Protein AF-G2ZPY5-F1 (afdb_monomer)

Mean predicted aligned error: 13.58 Å

Secondary structure (DSSP, 8-state):
-EEEEEEE-TTSS-SEEEETTEEEESS-EEEEE-HHHHHHHHT-TTEEEESS--TTS----S-----------------------

Solvent-accessible surface area (backbone atoms only — not comparable to full-atom values): 5748 Å² total; per-residue (Å²): 118,45,67,34,33,34,19,27,36,81,90,47,92,59,68,62,50,77,56,98,92,42,80,33,28,68,54,71,37,83,44,78,34,45,70,76,53,49,52,55,52,68,70,33,90,63,46,42,69,33,79,58,86,58,90,85,44,78,86,71,73,80,88,86,78,93,70,74,89,72,86,83,78,80,87,80,78,76,89,81,90,85,88,86,134

Structure (mmCIF, N/CA/C/O backbone):
data_AF-G2ZPY5-F1
#
_entry.id   AF-G2ZPY5-F1
#
loop_
_atom_site.group_PDB
_atom_site.id
_atom_site.type_symbol
_atom_site.label_atom_id
_atom_site.label_alt_id
_atom_site.label_comp_id
_atom_site.label_asym_id
_atom_site.label_entity_id
_atom_site.label_seq_id
_atom_site.pdbx_PDB_ins_code
_atom_site.Cartn_x
_atom_site.Cartn_y
_atom_site.Cartn_z
_atom_site.occupancy
_atom_site.B_iso_or_equiv
_atom_site.auth_seq_id
_atom_site.auth_comp_id
_atom_site.auth_asym_id
_atom_site.auth_atom_id
_atom_site.pdbx_PDB_model_num
ATOM 1 N N . MET A 1 1 ? -10.339 6.374 6.905 1.00 76.94 1 MET A N 1
ATOM 2 C CA . MET A 1 1 ? -9.488 5.804 5.844 1.00 76.94 1 MET A CA 1
ATOM 3 C C . MET A 1 1 ? -8.315 6.748 5.645 1.00 76.94 1 MET A C 1
ATOM 5 O O . MET A 1 1 ? -8.494 7.944 5.840 1.00 76.94 1 MET A O 1
ATOM 9 N N . THR A 1 2 ? -7.134 6.211 5.369 1.00 86.56 2 THR A N 1
ATOM 10 C CA . THR A 1 2 ? -5.870 6.937 5.225 1.00 86.56 2 THR A CA 1
ATOM 11 C C . THR A 1 2 ? -5.251 6.554 3.893 1.00 86.56 2 THR A C 1
ATOM 13 O O . THR A 1 2 ? -5.162 5.369 3.563 1.00 86.56 2 THR A O 1
ATOM 16 N N . THR A 1 3 ? -4.806 7.558 3.150 1.00 89.56 3 THR A N 1
ATOM 17 C CA . THR A 1 3 ? -4.053 7.372 1.913 1.00 89.56 3 THR A CA 1
ATOM 18 C C . THR A 1 3 ? -2.592 7.119 2.246 1.00 89.56 3 THR A C 1
ATOM 20 O O . THR A 1 3 ? -1.986 7.881 2.994 1.00 89.56 3 THR A O 1
ATOM 23 N N . LEU A 1 4 ? -2.035 6.041 1.703 1.00 90.94 4 LEU A N 1
ATOM 24 C CA . LEU A 1 4 ? -0.627 5.696 1.834 1.00 90.94 4 LEU A CA 1
ATOM 25 C C . LEU A 1 4 ? -0.023 5.434 0.461 1.00 90.94 4 LEU A C 1
ATOM 27 O O . LEU A 1 4 ? -0.659 4.854 -0.421 1.00 90.94 4 LEU A O 1
ATOM 31 N N . PHE A 1 5 ? 1.241 5.800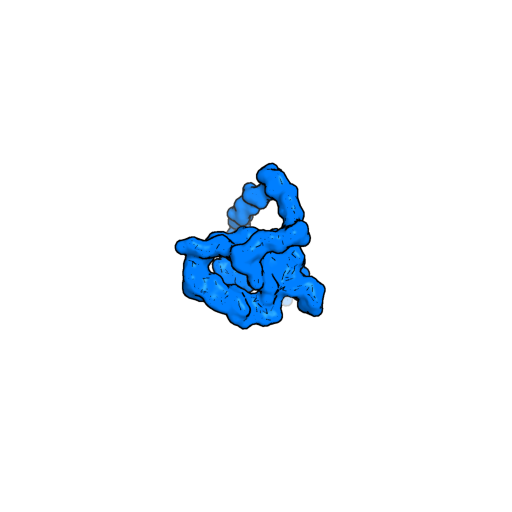 0.312 1.00 90.94 5 PHE A N 1
ATOM 32 C CA . PHE A 1 5 ? 2.046 5.487 -0.856 1.00 90.94 5 PHE A CA 1
ATOM 33 C C . PHE A 1 5 ? 2.893 4.273 -0.531 1.00 90.94 5 PHE A C 1
ATOM 35 O O . PHE A 1 5 ? 3.666 4.277 0.422 1.00 90.94 5 PHE A O 1
ATOM 42 N N . VAL A 1 6 ? 2.722 3.206 -1.301 1.00 90.12 6 VAL A N 1
ATOM 43 C CA . VAL A 1 6 ? 3.372 1.928 -1.029 1.00 90.12 6 VAL A CA 1
ATOM 44 C C . VAL A 1 6 ? 4.067 1.425 -2.283 1.00 90.12 6 VAL A C 1
ATOM 46 O O . VAL A 1 6 ? 3.468 1.372 -3.360 1.00 90.12 6 VAL A O 1
ATOM 49 N N . ARG A 1 7 ? 5.326 1.012 -2.143 1.00 89.69 7 ARG A N 1
ATOM 50 C CA . ARG A 1 7 ? 6.071 0.278 -3.175 1.00 89.69 7 ARG A CA 1
ATOM 51 C C . ARG A 1 7 ? 6.799 -0.918 -2.589 1.00 89.69 7 ARG A C 1
ATOM 53 O O . ARG A 1 7 ? 6.998 -1.021 -1.385 1.00 89.69 7 ARG A O 1
ATOM 60 N N . VAL A 1 8 ? 7.228 -1.830 -3.44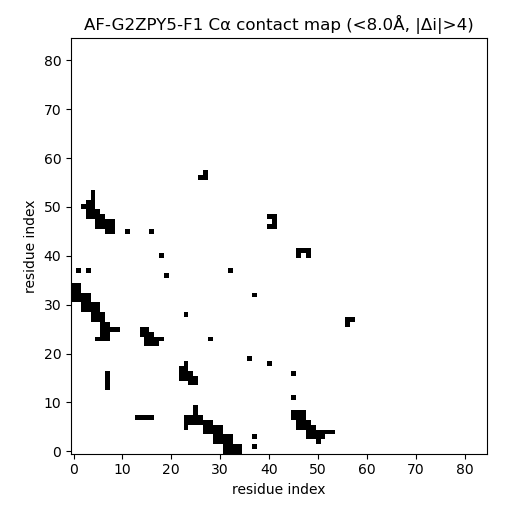7 1.00 90.44 8 VAL A N 1
ATOM 61 C CA . VAL A 1 8 ? 8.191 -2.871 -3.083 1.00 90.44 8 VAL A CA 1
ATOM 62 C C . VAL A 1 8 ? 9.568 -2.236 -2.978 1.00 90.44 8 VAL A C 1
ATOM 64 O O . VAL A 1 8 ? 9.964 -1.470 -3.857 1.00 90.44 8 VAL A O 1
ATOM 67 N N . GLN A 1 9 ? 10.309 -2.568 -1.920 1.00 87.62 9 GLN A N 1
ATOM 68 C CA . GLN A 1 9 ? 11.656 -2.037 -1.745 1.00 87.62 9 GLN A CA 1
ATOM 69 C C . GLN A 1 9 ? 12.540 -2.411 -2.946 1.00 87.62 9 GLN A C 1
ATOM 71 O O . GLN A 1 9 ? 12.711 -3.601 -3.222 1.00 87.62 9 GLN A O 1
ATOM 76 N N . PRO A 1 10 ? 13.178 -1.441 -3.627 1.00 78.75 10 PRO A N 1
ATOM 77 C CA . PRO A 1 10 ? 13.992 -1.714 -4.814 1.00 78.75 10 PRO A CA 1
ATOM 78 C C . PRO A 1 10 ? 15.220 -2.585 -4.507 1.00 78.75 10 PRO A C 1
ATOM 80 O O . PRO A 1 10 ? 1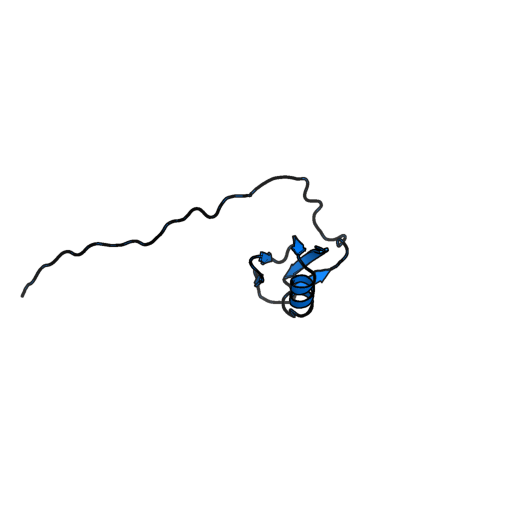5.757 -3.238 -5.397 1.00 78.75 10 PRO A O 1
ATOM 83 N N . LYS A 1 11 ? 15.645 -2.621 -3.236 1.00 79.75 11 LYS A N 1
ATOM 84 C CA . LYS A 1 11 ? 16.745 -3.453 -2.732 1.00 79.75 11 LYS A CA 1
ATOM 85 C C . LYS A 1 11 ? 16.356 -4.926 -2.536 1.00 79.75 11 LYS A C 1
ATOM 87 O O . LYS A 1 11 ? 17.236 -5.772 -2.396 1.00 79.75 11 LYS A O 1
ATOM 92 N N . LYS A 1 12 ? 15.060 -5.254 -2.509 1.00 75.31 12 LYS A N 1
ATOM 93 C CA . LYS A 1 12 ? 14.572 -6.638 -2.446 1.00 75.31 12 LYS A CA 1
ATOM 94 C C . LYS A 1 12 ? 14.468 -7.202 -3.865 1.00 75.31 12 LYS A C 1
ATOM 96 O O . LYS A 1 12 ? 14.014 -6.524 -4.779 1.00 75.31 12 LYS A O 1
ATOM 101 N N . SER A 1 13 ? 14.821 -8.475 -4.037 1.00 71.19 13 SER A N 1
ATOM 102 C CA . SER A 1 13 ? 14.745 -9.167 -5.336 1.00 71.19 13 SER A CA 1
ATOM 103 C C . SER A 1 13 ? 13.316 -9.430 -5.831 1.00 71.19 13 SER A C 1
ATOM 105 O O . SER A 1 13 ? 13.142 -9.965 -6.920 1.00 71.19 13 SER A O 1
ATOM 107 N N . SER A 1 14 ? 12.291 -9.085 -5.050 1.00 75.25 14 SER A N 1
ATOM 108 C CA . SER A 1 14 ? 10.895 -9.270 -5.441 1.00 75.25 14 SER A CA 1
ATOM 109 C C . SER A 1 14 ? 10.473 -8.180 -6.423 1.00 75.25 14 SER A C 1
ATOM 111 O O . SER A 1 14 ? 10.464 -6.999 -6.092 1.00 75.25 14 SER A O 1
ATOM 113 N N . GLU A 1 15 ? 10.086 -8.566 -7.635 1.00 79.38 15 GLU A N 1
ATOM 114 C CA . GLU A 1 15 ? 9.556 -7.620 -8.626 1.00 79.38 15 GLU A CA 1
ATOM 115 C C . GLU A 1 15 ? 8.125 -7.177 -8.302 1.00 79.38 15 GLU A C 1
ATOM 117 O O . GLU A 1 15 ? 7.717 -6.064 -8.637 1.00 79.38 15 GLU A O 1
ATOM 122 N N . MET A 1 16 ? 7.363 -8.048 -7.637 1.00 83.31 16 MET A N 1
ATOM 123 C CA . MET A 1 16 ? 5.955 -7.848 -7.313 1.00 83.31 16 MET A CA 1
ATOM 124 C C . MET A 1 16 ? 5.658 -8.439 -5.936 1.00 83.31 16 MET A C 1
ATOM 126 O O . MET A 1 16 ? 6.180 -9.496 -5.579 1.00 83.31 16 MET A O 1
ATOM 130 N N . PHE A 1 17 ? 4.800 -7.776 -5.170 1.00 86.69 17 PHE A N 1
ATOM 131 C CA . PHE A 1 17 ? 4.374 -8.229 -3.854 1.00 86.69 17 PHE A CA 1
ATOM 132 C C . PHE A 1 17 ? 2.875 -8.022 -3.673 1.00 86.69 17 PHE A C 1
ATOM 134 O O . PHE A 1 17 ? 2.323 -7.006 -4.088 1.00 86.69 17 PHE A O 1
ATOM 141 N N . HIS A 1 18 ? 2.209 -8.993 -3.057 1.00 86.00 18 HIS A N 1
ATOM 142 C CA . HIS A 1 18 ? 0.765 -8.970 -2.866 1.00 86.00 18 HIS A CA 1
ATOM 143 C C . HIS A 1 18 ? 0.434 -8.973 -1.375 1.00 86.00 18 HIS A C 1
ATOM 145 O O . HIS A 1 18 ? 0.798 -9.908 -0.662 1.00 86.00 18 HIS A O 1
ATOM 151 N N . ARG A 1 19 ? -0.285 -7.950 -0.901 1.00 83.94 19 ARG A N 1
ATOM 152 C CA . ARG A 1 19 ? -0.727 -7.857 0.497 1.00 83.94 19 ARG A CA 1
ATOM 153 C C . ARG A 1 19 ? -2.061 -7.149 0.632 1.00 83.94 19 ARG A C 1
ATOM 155 O O . ARG A 1 19 ? -2.329 -6.193 -0.080 1.00 83.94 19 ARG A O 1
ATOM 162 N N . CYS A 1 20 ? -2.889 -7.621 1.567 1.00 81.19 20 CYS A N 1
ATOM 163 C CA . CYS A 1 20 ? -4.210 -7.051 1.861 1.00 81.19 20 CYS A CA 1
ATOM 164 C C . CYS A 1 20 ? -5.097 -6.861 0.611 1.00 81.19 20 CYS A C 1
ATOM 166 O O . CYS A 1 20 ? -5.890 -5.933 0.559 1.00 81.19 20 CYS A O 1
ATOM 168 N N . GLY A 1 21 ? -4.948 -7.728 -0.401 1.00 84.31 21 GLY A N 1
ATOM 169 C CA . GLY A 1 21 ? -5.677 -7.630 -1.673 1.00 84.31 21 GLY A CA 1
ATOM 170 C C . GLY A 1 21 ? -5.068 -6.670 -2.702 1.00 84.31 21 GLY A C 1
ATOM 171 O O . GLY A 1 21 ? -5.526 -6.635 -3.839 1.00 84.31 21 GLY A O 1
ATOM 172 N N . PHE A 1 22 ? -4.005 -5.944 -2.354 1.00 84.56 22 PHE A N 1
ATOM 173 C CA . PHE A 1 22 ? -3.300 -5.034 -3.251 1.00 84.56 22 PHE A CA 1
ATOM 174 C C . PHE A 1 22 ? -2.060 -5.688 -3.856 1.00 84.56 22 PHE A C 1
ATOM 176 O O . PHE A 1 22 ? -1.352 -6.457 -3.201 1.00 84.56 22 PHE A O 1
ATOM 183 N N . LYS A 1 23 ? -1.788 -5.348 -5.119 1.00 87.62 23 LYS A N 1
ATOM 184 C CA . LYS A 1 23 ? -0.556 -5.701 -5.826 1.00 87.62 23 LYS A CA 1
ATOM 185 C C . LYS A 1 23 ? 0.361 -4.482 -5.881 1.00 87.62 23 LYS A C 1
ATOM 187 O O . LYS A 1 23 ? 0.031 -3.487 -6.533 1.00 87.62 23 LYS A O 1
ATOM 192 N N . PHE A 1 24 ? 1.511 -4.603 -5.235 1.00 89.25 24 PHE A N 1
ATOM 193 C CA . PHE A 1 24 ? 2.592 -3.628 -5.230 1.00 89.25 24 PHE A CA 1
ATOM 194 C C . PHE A 1 24 ? 3.719 -4.097 -6.149 1.00 89.25 24 PHE A C 1
ATOM 196 O O . PHE A 1 24 ? 3.986 -5.294 -6.272 1.00 89.25 24 PHE A O 1
ATOM 203 N N . GLY A 1 25 ? 4.381 -3.150 -6.801 1.00 88.81 25 GLY A N 1
ATOM 204 C CA . GLY A 1 25 ? 5.590 -3.385 -7.588 1.00 88.81 25 GLY A CA 1
ATOM 205 C C . GLY A 1 25 ? 6.682 -2.410 -7.168 1.00 88.81 25 GLY A C 1
ATOM 206 O O . GLY A 1 25 ? 6.555 -1.741 -6.147 1.00 88.81 25 GLY A O 1
ATOM 207 N N . LYS A 1 26 ? 7.742 -2.291 -7.967 1.00 86.38 26 LYS A N 1
ATOM 208 C CA . LYS A 1 26 ? 8.833 -1.333 -7.703 1.00 86.38 26 LYS A CA 1
ATOM 209 C C . LYS A 1 26 ? 8.407 0.141 -7.812 1.00 86.38 26 LYS A C 1
ATOM 211 O O . LYS A 1 26 ? 9.095 1.009 -7.288 1.00 86.38 26 LYS A O 1
ATOM 216 N N . ALA A 1 27 ? 7.292 0.420 -8.487 1.00 85.94 27 ALA A N 1
ATOM 217 C CA . ALA A 1 27 ? 6.721 1.759 -8.591 1.00 85.94 27 ALA A CA 1
ATOM 218 C C . ALA A 1 27 ? 5.846 2.096 -7.374 1.00 85.94 27 ALA A C 1
ATOM 220 O O . ALA A 1 27 ? 5.157 1.223 -6.837 1.00 85.94 27 ALA A O 1
ATOM 221 N N . TRP A 1 28 ? 5.852 3.371 -6.982 1.00 88.06 28 TRP A N 1
ATOM 222 C CA . TRP A 1 28 ? 4.956 3.916 -5.963 1.00 88.06 28 TRP A CA 1
ATOM 223 C C . TRP A 1 28 ? 3.500 3.791 -6.385 1.00 88.06 28 TRP A C 1
ATOM 225 O O . TRP A 1 28 ? 3.123 4.190 -7.488 1.00 88.06 28 TRP A O 1
ATOM 235 N N . ARG A 1 29 ? 2.681 3.247 -5.487 1.00 86.50 29 ARG A N 1
ATOM 236 C CA . ARG A 1 29 ? 1.242 3.120 -5.674 1.00 86.50 29 ARG A CA 1
ATOM 237 C C . ARG A 1 29 ? 0.512 3.775 -4.516 1.00 86.50 29 ARG A C 1
ATOM 239 O O . ARG A 1 29 ? 0.777 3.454 -3.362 1.00 86.50 29 ARG A O 1
ATOM 246 N N . GLU A 1 30 ? -0.422 4.653 -4.844 1.00 90.12 30 GLU A N 1
ATOM 247 C CA . GLU A 1 30 ?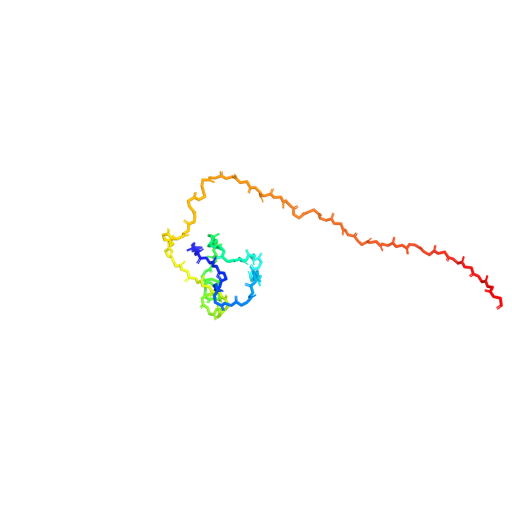 -1.358 5.210 -3.876 1.00 90.12 30 GLU A CA 1
ATOM 248 C C . GLU A 1 30 ? -2.428 4.165 -3.539 1.00 90.12 30 GLU A C 1
ATOM 250 O O . GLU A 1 30 ? -3.022 3.554 -4.434 1.00 90.12 30 GLU A O 1
ATOM 255 N N . VAL A 1 31 ? -2.639 3.919 -2.249 1.00 88.44 31 VAL A N 1
ATOM 256 C CA . VAL A 1 31 ? -3.697 3.045 -1.743 1.00 88.44 31 VAL A CA 1
ATOM 257 C C . VAL A 1 31 ? -4.404 3.716 -0.574 1.00 88.44 31 VAL A C 1
ATOM 259 O O . VAL A 1 31 ? -3.772 4.188 0.368 1.00 88.44 31 VAL A O 1
ATOM 262 N N . GLU A 1 32 ? -5.730 3.732 -0.621 1.00 90.50 32 GLU A N 1
ATOM 263 C CA . GLU A 1 32 ? -6.557 4.169 0.498 1.00 90.50 32 GLU A CA 1
ATOM 264 C C . GLU A 1 32 ? -6.921 2.952 1.351 1.00 90.50 32 GLU A C 1
ATOM 266 O O . GLU A 1 32 ? -7.504 1.978 0.869 1.00 90.50 32 GLU A O 1
ATOM 271 N N . VAL A 1 33 ? -6.531 2.978 2.624 1.00 89.44 33 VAL A N 1
ATOM 272 C CA . VAL A 1 33 ? -6.698 1.845 3.536 1.00 89.44 33 VAL A CA 1
ATOM 273 C C . VAL A 1 33 ? -7.181 2.296 4.911 1.00 89.44 33 VAL A C 1
ATOM 275 O O . VAL A 1 33 ? -7.041 3.451 5.305 1.00 89.44 33 VAL A O 1
ATOM 278 N N . ASP A 1 34 ? -7.774 1.386 5.679 1.00 92.69 34 ASP A N 1
ATOM 279 C CA . ASP A 1 34 ? -8.096 1.663 7.080 1.00 92.69 34 ASP A CA 1
ATOM 280 C C . ASP A 1 34 ? -6.838 1.640 7.969 1.00 92.69 34 ASP A C 1
ATOM 282 O O . ASP A 1 34 ? -5.835 1.011 7.624 1.00 92.69 34 ASP A O 1
ATOM 286 N N . SER A 1 35 ? -6.903 2.269 9.145 1.00 89.31 35 SER A N 1
ATOM 287 C CA . SER A 1 35 ? -5.805 2.337 10.114 1.00 89.31 35 SER A CA 1
ATOM 288 C C . SER A 1 35 ? -5.250 0.951 10.491 1.00 89.31 35 SER A C 1
ATOM 290 O O . SER A 1 35 ? -4.033 0.771 10.591 1.00 89.31 35 SER A O 1
ATOM 292 N N . ALA A 1 36 ? -6.106 -0.075 10.590 1.00 90.56 36 ALA A N 1
ATOM 293 C CA . ALA A 1 36 ? -5.649 -1.445 10.840 1.00 90.56 36 ALA A CA 1
ATOM 294 C C . ALA A 1 36 ? -4.780 -2.008 9.696 1.00 90.56 36 ALA A C 1
ATOM 296 O O . ALA A 1 36 ? -3.822 -2.747 9.931 1.00 90.56 36 ALA A O 1
ATOM 297 N N . THR A 1 37 ? -5.104 -1.657 8.450 1.00 89.62 37 THR A N 1
ATOM 298 C CA . THR A 1 37 ? -4.358 -2.090 7.261 1.00 89.62 37 THR A CA 1
ATOM 299 C C . THR A 1 37 ? -3.090 -1.261 7.073 1.00 89.62 37 THR A C 1
ATOM 301 O O . THR A 1 37 ? -2.046 -1.833 6.768 1.00 89.62 37 THR A O 1
ATOM 304 N N . ALA A 1 38 ? -3.156 0.048 7.333 1.00 89.75 38 ALA A N 1
ATOM 305 C CA . ALA A 1 38 ? -2.006 0.950 7.351 1.00 89.75 38 ALA A CA 1
ATOM 306 C C . ALA A 1 38 ? -0.897 0.429 8.272 1.00 89.75 38 ALA A C 1
ATOM 308 O O . ALA A 1 38 ? 0.249 0.283 7.848 1.00 89.75 38 ALA A O 1
ATOM 309 N N . LYS A 1 39 ? -1.259 0.043 9.503 1.00 89.50 39 LYS A N 1
ATOM 310 C CA . LYS A 1 39 ? -0.308 -0.511 10.471 1.00 89.50 39 LYS A CA 1
ATOM 311 C C . LYS A 1 39 ? 0.367 -1.784 9.954 1.00 89.50 39 LYS A C 1
ATOM 313 O O . LYS A 1 39 ? 1.588 -1.878 9.982 1.00 89.50 39 LYS A O 1
ATOM 318 N N . ARG A 1 40 ? -0.409 -2.721 9.396 1.00 89.38 40 ARG A N 1
ATOM 319 C CA . ARG A 1 40 ? 0.138 -3.964 8.824 1.00 89.38 40 ARG A CA 1
ATOM 320 C C . ARG A 1 40 ? 1.090 -3.719 7.658 1.00 89.38 40 ARG A C 1
ATOM 322 O O . ARG A 1 40 ? 2.073 -4.437 7.538 1.00 89.38 40 ARG A O 1
ATOM 329 N N . LEU A 1 41 ? 0.791 -2.750 6.792 1.00 88.88 41 LEU A N 1
ATOM 330 C CA . LEU A 1 41 ? 1.668 -2.398 5.673 1.00 88.88 41 LEU A CA 1
ATOM 331 C C . LEU A 1 41 ? 2.973 -1.766 6.171 1.00 88.88 41 LEU A C 1
ATOM 333 O O . LEU A 1 41 ? 4.031 -2.113 5.657 1.00 88.88 41 LEU A O 1
ATOM 337 N N . GLY A 1 42 ? 2.910 -0.899 7.187 1.00 85.31 42 GLY A N 1
ATOM 338 C CA . GLY A 1 42 ? 4.094 -0.286 7.799 1.00 85.31 42 GLY A CA 1
ATOM 339 C C . GLY A 1 42 ? 5.001 -1.280 8.536 1.00 85.31 42 GLY A C 1
ATOM 340 O O . GLY A 1 42 ? 6.212 -1.091 8.578 1.00 85.31 42 GLY A O 1
ATOM 341 N N . GLU A 1 43 ? 4.442 -2.369 9.072 1.00 88.50 43 GLU A N 1
ATOM 342 C CA . GLU A 1 43 ? 5.214 -3.466 9.682 1.00 88.50 43 GLU A CA 1
ATOM 343 C C . GLU A 1 43 ? 5.876 -4.392 8.640 1.00 88.50 43 GLU A C 1
ATOM 345 O O . GLU A 1 43 ? 6.726 -5.223 8.976 1.00 88.50 43 GLU A O 1
ATOM 350 N N . GLU A 1 44 ? 5.509 -4.273 7.363 1.00 87.44 44 GLU A N 1
ATOM 351 C CA . GLU A 1 44 ? 5.904 -5.221 6.331 1.00 87.44 44 GLU A CA 1
ATOM 352 C C . GLU A 1 44 ? 7.284 -4.873 5.745 1.00 87.44 44 GLU A C 1
ATOM 354 O O . GLU A 1 44 ? 7.430 -4.032 4.864 1.00 87.44 44 GLU A O 1
ATOM 359 N N . GLN A 1 45 ? 8.322 -5.600 6.166 1.00 83.31 45 GLN A N 1
ATOM 360 C CA . GLN A 1 45 ? 9.729 -5.362 5.782 1.00 83.31 45 GLN A CA 1
ATOM 361 C C . GLN A 1 45 ? 10.059 -5.587 4.290 1.00 83.31 45 GLN A C 1
ATOM 363 O O . GLN A 1 45 ? 11.218 -5.498 3.879 1.00 83.31 45 GLN A O 1
ATOM 368 N N . MET A 1 46 ? 9.082 -5.987 3.478 1.00 85.31 46 MET A N 1
ATOM 369 C CA . MET A 1 46 ? 9.223 -6.105 2.020 1.00 85.31 46 MET A CA 1
ATOM 370 C C . MET A 1 46 ? 8.687 -4.885 1.272 1.00 85.31 46 MET A C 1
ATOM 372 O O . MET A 1 46 ? 8.996 -4.714 0.091 1.00 85.31 46 MET A O 1
ATOM 376 N N . LEU A 1 47 ? 7.905 -4.052 1.951 1.00 87.31 47 LEU A N 1
ATOM 377 C CA . LEU A 1 47 ? 7.299 -2.858 1.400 1.00 87.31 47 LEU A CA 1
ATOM 378 C C . LEU A 1 47 ? 7.996 -1.618 1.955 1.00 87.31 47 LEU A C 1
ATOM 380 O O . LEU A 1 47 ? 8.642 -1.644 3.002 1.00 87.31 47 LEU A O 1
ATOM 384 N N . GLU A 1 48 ? 7.910 -0.546 1.188 1.00 89.38 48 GLU A N 1
ATOM 385 C CA . GLU A 1 48 ? 8.254 0.804 1.591 1.00 89.38 48 GLU A CA 1
ATOM 386 C C . GLU A 1 48 ? 6.949 1.590 1.608 1.00 89.38 48 GL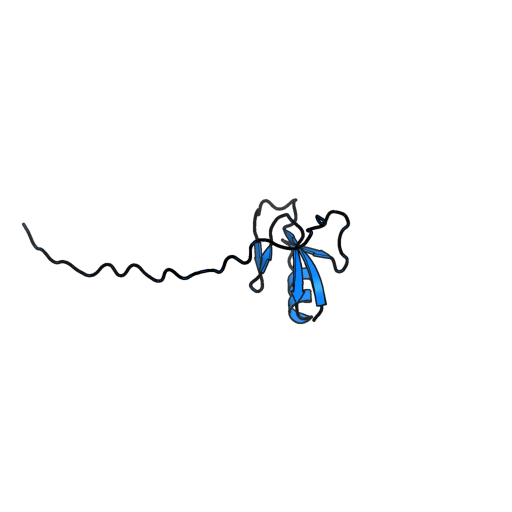U A C 1
ATOM 388 O O . GLU A 1 48 ? 6.238 1.622 0.600 1.00 89.38 48 GLU A O 1
ATOM 393 N N . VAL A 1 49 ? 6.607 2.137 2.772 1.00 90.00 49 VAL A N 1
ATOM 394 C CA . VAL A 1 49 ? 5.366 2.874 3.010 1.00 90.00 49 VAL A CA 1
ATOM 395 C C . VAL A 1 49 ? 5.728 4.315 3.326 1.00 90.00 49 VAL A C 1
ATOM 397 O O . VAL A 1 49 ? 6.587 4.572 4.168 1.00 90.00 49 VAL A O 1
ATOM 400 N N . SER A 1 50 ? 5.057 5.246 2.664 1.00 89.38 50 SER A N 1
ATOM 401 C CA . SER A 1 50 ? 5.173 6.677 2.907 1.00 89.38 50 SER A CA 1
ATOM 402 C C . SER A 1 50 ? 3.785 7.276 3.091 1.00 89.38 50 SER A C 1
ATOM 404 O O . SER A 1 50 ? 2.850 6.961 2.354 1.00 89.38 50 SER A O 1
ATOM 406 N N . GLU A 1 51 ? 3.651 8.125 4.104 1.00 87.31 51 GLU A N 1
ATOM 407 C CA . GLU A 1 51 ? 2.421 8.876 4.385 1.00 87.31 51 GLU A CA 1
ATOM 408 C C . GLU A 1 51 ? 2.298 10.108 3.473 1.00 87.31 51 GLU A C 1
ATOM 410 O O . GLU A 1 51 ? 1.204 10.588 3.196 1.00 87.31 51 GLU A O 1
ATOM 415 N N . GLU A 1 52 ?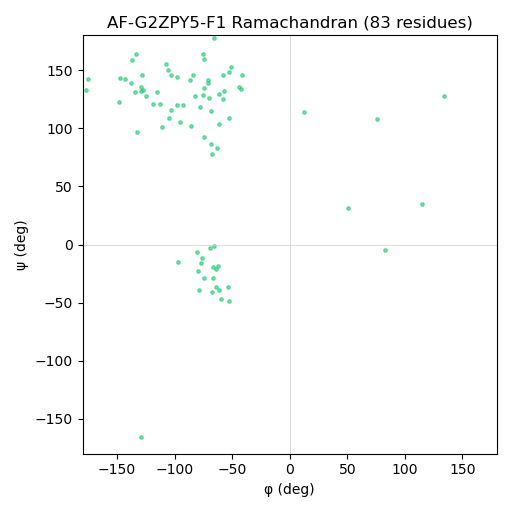 3.429 10.586 2.958 1.00 85.44 52 GLU A N 1
ATOM 416 C CA . GLU A 1 52 ? 3.537 11.693 2.015 1.00 85.44 52 GLU A CA 1
ATOM 417 C C . GLU A 1 52 ? 3.861 11.194 0.603 1.00 85.44 52 GLU A C 1
ATOM 419 O O . GLU A 1 52 ? 4.514 10.162 0.427 1.00 85.44 52 GLU A O 1
ATOM 424 N N . ARG A 1 53 ? 3.402 11.936 -0.414 1.00 81.44 53 ARG A N 1
ATOM 425 C CA . ARG A 1 53 ? 3.666 11.620 -1.821 1.00 81.44 53 ARG A CA 1
ATOM 426 C C . ARG A 1 53 ? 5.155 11.839 -2.116 1.00 81.44 53 ARG A C 1
ATOM 428 O O . ARG A 1 53 ? 5.600 12.987 -2.090 1.00 81.44 53 ARG A O 1
ATOM 435 N N . PRO A 1 54 ? 5.928 10.790 -2.441 1.00 78.69 54 PRO A N 1
ATOM 436 C CA . PRO A 1 54 ? 7.345 10.957 -2.726 1.00 78.69 54 PRO A CA 1
ATOM 437 C C . PRO A 1 54 ? 7.540 11.679 -4.065 1.00 78.69 54 PRO A C 1
ATOM 439 O O . PRO A 1 54 ? 6.839 11.397 -5.034 1.00 78.69 54 PRO A O 1
ATOM 442 N N . ALA A 1 55 ? 8.532 12.572 -4.145 1.00 72.38 55 ALA A N 1
ATOM 443 C CA . ALA A 1 55 ? 8.862 13.324 -5.368 1.00 72.38 55 ALA A CA 1
ATOM 444 C C . ALA A 1 55 ? 9.309 12.432 -6.549 1.00 72.38 55 ALA A C 1
ATOM 446 O O . ALA A 1 55 ? 9.284 12.857 -7.697 1.00 72.38 55 ALA A O 1
ATOM 447 N N . ASP A 1 56 ? 9.708 11.192 -6.254 1.00 68.25 56 ASP A N 1
ATOM 448 C CA . ASP A 1 56 ? 10.068 10.134 -7.211 1.00 68.25 56 ASP A CA 1
ATOM 449 C C . ASP A 1 56 ? 8.834 9.413 -7.795 1.00 68.25 56 ASP A C 1
ATOM 451 O O . ASP A 1 56 ? 8.946 8.557 -8.672 1.00 68.25 56 ASP A O 1
ATOM 455 N N . MET A 1 57 ? 7.632 9.714 -7.292 1.00 66.19 57 MET A N 1
ATOM 456 C CA . MET A 1 57 ? 6.401 9.161 -7.838 1.00 66.19 57 MET A CA 1
ATOM 457 C C . MET A 1 57 ? 6.150 9.771 -9.220 1.00 66.19 57 MET A C 1
ATOM 459 O O . MET A 1 57 ? 6.094 10.998 -9.324 1.00 66.19 57 MET A O 1
ATOM 463 N N . PRO A 1 58 ? 5.959 8.958 -10.277 1.00 62.97 58 PRO A N 1
ATOM 464 C CA . PRO A 1 58 ? 5.601 9.506 -11.573 1.00 62.97 58 PRO A CA 1
ATOM 465 C C . PRO A 1 58 ? 4.3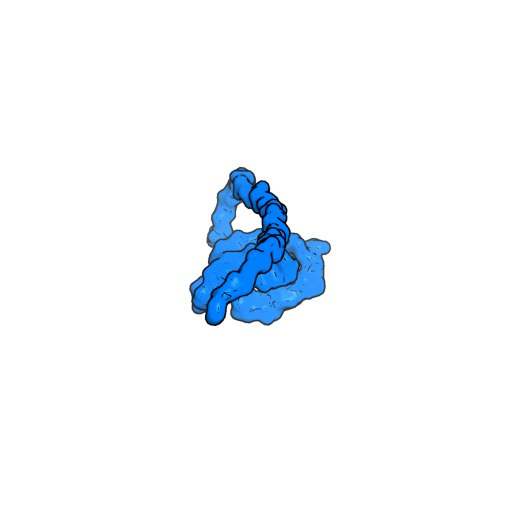14 10.324 -11.418 1.00 62.97 58 PRO A C 1
ATOM 467 O O . PRO A 1 58 ? 3.353 9.885 -10.776 1.00 62.97 58 PRO A O 1
ATOM 470 N N . GLU A 1 59 ? 4.306 11.535 -11.970 1.00 52.44 59 GLU A N 1
ATOM 471 C CA . GLU A 1 59 ? 3.101 12.342 -12.146 1.00 52.44 59 GLU A CA 1
ATOM 472 C C . GLU A 1 59 ? 2.229 11.620 -13.178 1.00 52.44 59 GLU A C 1
ATOM 474 O O . GLU A 1 59 ? 2.260 11.904 -14.371 1.00 52.44 59 GLU A O 1
ATOM 479 N N . VAL A 1 60 ? 1.535 10.567 -12.741 1.00 53.53 60 VAL A N 1
ATOM 480 C CA . VAL A 1 60 ? 0.612 9.836 -13.601 1.00 53.53 60 VAL A CA 1
ATOM 481 C C . VAL A 1 60 ? -0.611 10.728 -13.750 1.00 53.53 60 VAL A C 1
ATOM 483 O O . VAL A 1 60 ? -1.510 10.727 -12.910 1.00 53.53 60 VAL A O 1
ATOM 486 N N . ALA A 1 61 ? -0.584 11.543 -14.804 1.00 45.06 61 ALA A N 1
ATOM 487 C CA . ALA A 1 61 ? -1.780 12.024 -15.467 1.00 45.06 61 ALA A CA 1
ATOM 488 C C . ALA A 1 61 ? -2.747 10.845 -15.639 1.00 45.06 61 ALA A C 1
ATOM 490 O O . ALA A 1 61 ? -2.343 9.727 -15.957 1.00 45.06 61 ALA A O 1
ATOM 491 N N . GLU A 1 62 ? -4.010 11.102 -15.339 1.00 52.50 62 GLU A N 1
ATOM 492 C CA . GLU A 1 62 ? -5.066 10.111 -15.242 1.00 52.50 62 GLU A CA 1
ATOM 493 C C . GLU A 1 62 ? -5.174 9.179 -16.461 1.00 52.50 62 GLU A C 1
ATOM 495 O O . GLU A 1 62 ? -4.910 9.570 -17.595 1.00 52.50 62 GLU A O 1
ATOM 500 N N . ALA A 1 63 ? -5.686 7.976 -16.182 1.00 51.97 63 ALA A N 1
ATOM 501 C CA . ALA A 1 63 ? -6.177 6.965 -17.116 1.00 51.97 63 ALA A CA 1
ATOM 502 C C . ALA A 1 63 ? -5.131 6.141 -17.890 1.00 51.97 63 ALA A C 1
ATOM 504 O O . ALA A 1 63 ? -4.547 6.576 -18.872 1.00 51.97 63 ALA A O 1
ATOM 505 N N . GLU A 1 64 ? -5.008 4.870 -17.499 1.00 41.06 64 GLU A N 1
ATOM 506 C CA . GLU A 1 64 ? -5.401 3.725 -18.339 1.00 41.06 64 GLU A CA 1
ATOM 507 C C . GLU A 1 64 ? -5.190 2.420 -17.555 1.00 41.06 64 GLU A C 1
ATOM 509 O O . GLU A 1 64 ? -4.142 2.189 -16.952 1.00 41.06 64 GLU A O 1
ATOM 514 N N . GLY A 1 65 ? -6.193 1.539 -17.580 1.00 42.31 65 GLY A N 1
ATOM 515 C CA . GLY A 1 65 ? -5.967 0.126 -17.275 1.00 42.31 65 GLY A CA 1
ATOM 516 C C . GLY A 1 65 ? -6.623 -0.449 -16.024 1.00 42.31 65 GLY A C 1
ATOM 517 O O . GLY A 1 65 ? -6.091 -1.390 -15.436 1.00 42.31 65 GLY A O 1
ATOM 518 N N . SER A 1 66 ? -7.828 -0.003 -15.670 1.00 53.94 66 SER A N 1
ATOM 519 C CA . SER A 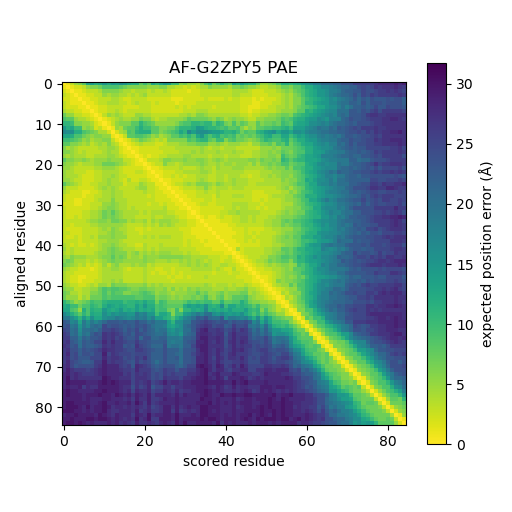1 66 ? -8.820 -0.948 -15.145 1.00 53.94 66 SER A CA 1
ATOM 520 C C . SER A 1 66 ? -9.145 -1.966 -16.244 1.00 53.94 66 SER A C 1
ATOM 522 O O . SER A 1 66 ? -10.134 -1.811 -16.954 1.00 53.94 66 SER A O 1
ATOM 524 N N . VAL A 1 67 ? -8.333 -3.016 -16.403 1.00 44.34 67 VAL A N 1
ATOM 525 C CA . VAL A 1 67 ? -8.791 -4.231 -17.083 1.00 44.34 67 VAL A CA 1
ATOM 526 C C . VAL A 1 67 ? -9.051 -5.303 -16.039 1.00 44.34 67 VAL A C 1
ATOM 528 O O . VAL A 1 67 ? -8.168 -5.813 -15.351 1.00 44.34 67 VAL A O 1
ATOM 531 N N . LYS A 1 68 ? -10.352 -5.537 -15.886 1.00 40.06 68 LYS A N 1
ATOM 532 C CA . LYS A 1 68 ? -10.999 -6.546 -15.066 1.00 40.06 68 LYS A CA 1
ATOM 533 C C . LYS A 1 68 ? -10.279 -7.885 -15.178 1.00 40.06 68 LYS A C 1
ATOM 535 O O . LYS A 1 68 ? -10.043 -8.388 -16.272 1.00 40.06 68 LYS A O 1
ATOM 540 N N . THR A 1 69 ? -10.058 -8.496 -14.020 1.00 44.44 69 THR A N 1
ATOM 541 C CA . THR A 1 69 ? -10.075 -9.950 -13.907 1.00 44.44 69 THR A CA 1
ATOM 542 C C . THR A 1 69 ? -11.400 -10.431 -14.504 1.00 44.44 69 THR A C 1
ATOM 544 O O . THR A 1 69 ? -12.473 -10.148 -13.972 1.00 44.44 69 THR A O 1
ATOM 547 N N . GLN A 1 70 ? -11.343 -11.072 -15.666 1.00 52.38 70 GLN A N 1
ATOM 548 C CA . GLN A 1 70 ? -12.438 -11.886 -16.165 1.00 52.38 70 GLN A CA 1
ATOM 549 C C . GLN 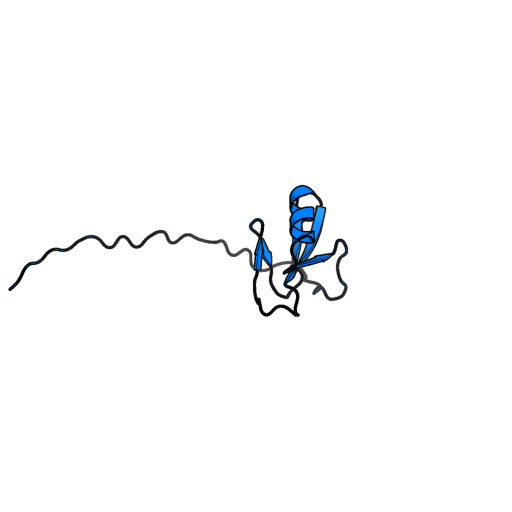A 1 70 ? -11.951 -13.328 -16.114 1.00 52.38 70 GLN A C 1
ATOM 551 O O . GLN A 1 70 ? -11.084 -13.733 -16.879 1.00 52.38 70 GLN A O 1
ATOM 556 N N . ASP A 1 71 ? -12.430 -13.997 -15.070 1.00 50.16 71 ASP A N 1
ATOM 557 C CA . ASP A 1 71 ? -12.917 -15.373 -15.057 1.00 50.16 71 ASP A CA 1
ATOM 558 C C . ASP A 1 71 ? -12.593 -16.216 -16.304 1.00 50.16 71 ASP A C 1
ATOM 560 O O . ASP A 1 71 ? -13.147 -15.979 -17.376 1.00 50.16 71 ASP A O 1
ATOM 564 N N . ASP A 1 72 ? -11.760 -17.243 -16.132 1.00 42.50 72 ASP A N 1
ATOM 565 C CA . ASP A 1 72 ? -11.978 -18.510 -16.833 1.00 42.50 72 ASP A CA 1
ATOM 566 C C . ASP A 1 72 ? -11.837 -19.641 -15.808 1.00 42.50 72 ASP A C 1
ATOM 568 O O . ASP A 1 72 ? -10.749 -20.031 -15.374 1.00 42.50 72 ASP A O 1
ATOM 572 N N . ALA A 1 73 ? -13.002 -20.060 -15.324 1.00 53.41 73 ALA A N 1
ATOM 573 C CA . ALA A 1 73 ? -13.224 -21.201 -14.456 1.00 53.41 73 ALA A CA 1
ATOM 574 C C . ALA A 1 73 ? -12.892 -22.539 -15.189 1.00 53.41 73 ALA A C 1
ATOM 576 O O . ALA A 1 73 ? -12.487 -22.557 -16.347 1.00 53.41 73 ALA A O 1
ATOM 577 N N . PRO A 1 74 ? -12.993 -23.698 -14.515 1.00 50.78 74 PRO A N 1
ATOM 578 C CA . PRO A 1 74 ? -12.139 -24.866 -14.717 1.00 50.78 74 PRO A CA 1
ATOM 579 C C . PRO A 1 74 ? -12.387 -25.592 -16.044 1.00 50.78 74 PRO A C 1
ATOM 581 O O . PRO A 1 74 ? -13.529 -25.902 -16.387 1.00 50.78 74 PRO A O 1
ATOM 584 N N . GLN A 1 75 ? -11.318 -26.033 -16.719 1.00 48.97 75 GLN A N 1
ATOM 585 C CA . GLN A 1 75 ? -11.453 -27.078 -17.736 1.00 48.97 75 GLN A CA 1
ATOM 586 C C . GLN A 1 75 ? -11.815 -28.415 -17.074 1.00 48.97 75 GLN A C 1
ATOM 588 O O . GLN A 1 75 ? -10.970 -29.264 -16.797 1.00 48.97 75 GLN A O 1
ATOM 593 N N . SER A 1 76 ? -13.117 -28.617 -16.877 1.00 50.25 76 SER A N 1
ATOM 594 C CA . SER A 1 76 ? -13.723 -29.941 -16.908 1.00 50.25 76 SER A CA 1
ATOM 595 C C . SER A 1 76 ? -13.496 -30.526 -18.301 1.00 50.25 76 SER A C 1
ATOM 597 O O . SER A 1 76 ? -14.180 -30.154 -19.252 1.00 50.25 76 SER A O 1
ATOM 599 N N . LYS A 1 77 ? -12.548 -31.457 -18.440 1.00 58.41 77 LYS A N 1
ATOM 600 C CA . LYS A 1 77 ? -12.592 -32.433 -19.533 1.00 58.41 77 LYS A CA 1
ATOM 601 C C . LYS A 1 77 ? -13.252 -33.703 -19.021 1.00 58.41 77 LYS A C 1
ATOM 603 O O . LYS A 1 77 ? -12.704 -34.471 -18.237 1.00 58.41 77 LYS A O 1
ATOM 608 N N . THR A 1 78 ? -14.483 -33.836 -19.480 1.00 43.16 78 THR A N 1
ATOM 609 C CA . THR A 1 78 ? -15.338 -35.010 -19.525 1.00 43.16 78 THR A CA 1
ATOM 610 C C . THR A 1 78 ? -14.600 -36.286 -19.939 1.00 43.16 78 THR A C 1
ATOM 612 O O . THR A 1 78 ? -13.692 -36.294 -20.768 1.00 43.16 78 THR A O 1
ATOM 615 N N . ALA A 1 79 ? -15.057 -37.385 -19.343 1.00 57.44 79 ALA A N 1
ATOM 616 C CA . ALA A 1 79 ? -14.659 -38.760 -19.591 1.00 57.44 79 ALA A CA 1
ATOM 617 C C . ALA A 1 79 ? -14.725 -39.182 -21.071 1.00 57.44 79 ALA A C 1
ATOM 619 O O . ALA A 1 79 ? -15.655 -38.820 -21.788 1.00 57.44 79 ALA A O 1
ATOM 620 N N . THR A 1 80 ? -13.833 -40.087 -21.487 1.00 57.00 80 THR A N 1
ATOM 621 C CA . THR A 1 80 ? -14.143 -41.112 -22.499 1.00 57.00 80 THR A CA 1
ATOM 622 C C . THR A 1 80 ? -13.340 -42.387 -22.228 1.00 57.00 80 THR A C 1
ATOM 624 O O . THR A 1 80 ? -12.117 -42.391 -22.152 1.00 57.00 80 THR A O 1
ATOM 627 N N . LYS A 1 81 ? -14.094 -43.474 -22.058 1.00 55.38 81 LYS A N 1
ATOM 628 C CA . LYS A 1 81 ? -13.690 -44.881 -21.960 1.00 55.38 81 LYS A CA 1
ATOM 629 C C . LYS A 1 81 ? -12.921 -45.354 -23.207 1.00 55.38 81 LYS A C 1
ATOM 631 O O . LYS A 1 81 ? -13.382 -45.058 -24.305 1.00 55.38 81 LYS A O 1
ATOM 636 N N . LYS A 1 82 ? -11.943 -46.263 -23.058 1.00 50.38 82 LYS A N 1
ATOM 637 C CA . LYS A 1 82 ? -11.937 -47.573 -23.760 1.00 50.38 82 LYS A CA 1
ATOM 638 C C . LYS A 1 82 ? -10.784 -48.494 -23.342 1.00 50.38 82 LYS A C 1
ATOM 640 O O . LYS A 1 82 ? -9.666 -48.055 -23.124 1.00 50.38 82 LYS A O 1
ATOM 645 N N . ALA A 1 83 ? -11.128 -49.777 -23.269 1.00 54.06 83 ALA A N 1
ATOM 646 C CA . ALA A 1 83 ? -10.295 -50.939 -22.987 1.00 54.06 83 ALA A CA 1
ATOM 647 C C . ALA A 1 83 ? -9.396 -51.372 -24.167 1.00 54.06 83 ALA A C 1
ATOM 649 O O . ALA A 1 83 ? -9.687 -51.043 -25.317 1.00 54.06 83 ALA A O 1
ATOM 650 N N . GLY A 1 84 ? -8.393 -52.207 -23.861 1.00 55.94 84 GLY A N 1
ATOM 651 C CA . GLY A 1 84 ? -7.602 -53.028 -24.795 1.00 55.94 84 GLY A CA 1
ATOM 652 C C . GLY A 1 84 ? -6.101 -52.911 -24.494 1.00 55.94 84 GLY A C 1
ATOM 653 O O . GLY A 1 84 ? -5.606 -51.796 -24.408 1.00 55.94 84 GLY A O 1
ATOM 654 N N . LYS A 1 85 ? -5.315 -53.974 -24.315 1.00 47.47 85 LYS A N 1
ATOM 655 C CA . LYS A 1 85 ? -5.430 -55.368 -24.754 1.00 47.47 85 LYS A CA 1
ATOM 656 C C . LYS A 1 85 ? -4.638 -56.272 -23.809 1.00 47.47 85 LYS A C 1
ATOM 658 O O . LYS A 1 85 ? -3.642 -55.764 -23.252 1.00 47.47 85 LYS A O 1
#

Organism: NCBI:txid741978

Radius of gyration: 20.37 Å; Cα contacts (8 Å, |Δi|>4): 93; chains: 1; bounding box: 32×69×36 Å

Sequence (85 aa):
MTTLFVRVQPKKSSEMFHRCGFKFGKAWREVEVDSATAKRLGEEQMLEVSEERPADMPEVAEAEGSVKTQDDAPQSKTATKKAGK

pLDDT: mean 73.78, std 17.39, range [40.06, 92.69]

Foldseek 3Di:
DAKKWKAFDPPDPDQWDDDPNDIHGRAIDIDDDDPVRLVVRVPDPRMDIDSDDDPPHPPPDDDDDPPDDDDDDDPPDDDDDDDDD